Protein AF-A0A6L7PWK5-F1 (afdb_monomer)

Nearest PDB structures (foldseek):
  2b5a-assembly1_A  TM=7.876E-01  e=2.511E-02  [Bacillus] caldolyticus
  6rmq-assembly1_A-2  TM=4.738E-01  e=1.981E-03  Deinococcus deserti
  3trb-assembly1_A  TM=6.612E-01  e=2.014E-01  Coxiella burnetii
  2eby-assembly1_B  TM=6.235E-01  e=3.522E-01  Escherichia coli
  5d50-assembly1_C  TM=4.146E-01  e=1.133E+00  Salmonella phage SPC32H

Sequence (144 aa):
MDEYDDNRELEGRRKETEGSEDIGTLLKRLRGRVSLREVTRRTGVSSSYLSQIERGVSRPGAIVVRKLAELYHVDSLELLKRAGHGPQPDPYSNEAMDVERAYRFVLADPAFRVGTRPDGPLTVNAKRFIVEMYEKFTGKRLLQ

Mean predicted aligned error: 10.87 Å

Foldseek 3Di:
DDPDDPPVVVVVVVVVPPDPDQLLCVLCVLCPPPQLVNLCVQQVDDSVVNVCSNVVNDQDDLSSLQSSCVVSVHDSQVSCVSSVNHDAPDCPDPQLVLLVVLLVVLVPDPPNDDDDDDPDDDTSVRSNVSSVVVCVVVVDDSDD

pLDDT: mean 83.87, std 17.38, range [36.78, 98.5]

Radius of gyration: 20.34 Å; Cα contacts (8 Å, |Δi|>4): 112; chains: 1; bounding box: 39×58×48 Å

Solvent-accessible surface area (backbone atoms only — not comparable to full-atom values): 8808 Å² total; per-residue (Å²): 136,81,92,78,83,89,66,69,74,66,59,64,68,55,65,82,71,68,65,85,69,52,52,17,54,48,50,48,59,65,47,57,87,60,47,55,66,56,54,16,74,77,61,74,50,53,45,68,59,51,53,31,22,42,68,64,75,39,85,64,53,69,69,58,43,43,47,49,17,63,75,61,74,47,65,42,67,62,52,26,36,66,57,70,64,42,90,72,75,60,73,82,36,69,69,37,47,48,35,51,54,36,32,53,54,52,71,68,36,89,85,56,77,80,69,88,75,70,91,70,87,79,51,65,69,59,37,37,52,53,38,55,51,48,23,70,76,68,74,53,83,71,81,131

Structure (mmCIF, N/CA/C/O backbone):
data_AF-A0A6L7PWK5-F1
#
_entry.id   AF-A0A6L7PWK5-F1
#
loop_
_atom_site.group_PDB
_atom_site.id
_atom_site.type_symbol
_atom_site.label_atom_id
_atom_site.label_alt_id
_atom_site.label_comp_id
_atom_site.label_asym_id
_atom_site.label_entity_id
_atom_site.label_seq_id
_atom_site.pdbx_PDB_ins_code
_atom_site.Cartn_x
_atom_site.Cartn_y
_atom_site.Cartn_z
_atom_site.occupancy
_atom_site.B_iso_or_equiv
_atom_site.auth_seq_id
_atom_site.auth_comp_id
_atom_site.auth_asym_id
_atom_site.auth_atom_id
_atom_site.pdbx_PDB_model_num
ATOM 1 N N . MET A 1 1 ? 23.675 45.243 -9.257 1.00 43.78 1 MET A N 1
ATOM 2 C CA . MET A 1 1 ? 24.329 44.035 -9.808 1.00 43.78 1 MET A CA 1
ATOM 3 C C . MET A 1 1 ? 23.887 42.962 -8.853 1.00 43.78 1 MET A C 1
ATOM 5 O O . MET A 1 1 ? 24.482 42.813 -7.796 1.00 43.78 1 MET A O 1
ATOM 9 N N . ASP A 1 2 ? 22.705 42.425 -9.133 1.00 44.56 2 ASP A N 1
ATOM 10 C CA . ASP A 1 2 ? 21.855 41.828 -8.110 1.00 44.56 2 ASP A CA 1
ATOM 11 C C . ASP A 1 2 ? 21.983 40.314 -8.224 1.00 44.56 2 ASP A C 1
ATOM 13 O O . ASP A 1 2 ? 21.375 39.680 -9.082 1.00 44.56 2 ASP A O 1
ATOM 17 N N . GLU A 1 3 ? 22.846 39.756 -7.379 1.00 50.56 3 GLU A N 1
ATOM 18 C CA . GLU A 1 3 ? 22.903 38.329 -7.081 1.00 50.56 3 GLU A CA 1
ATOM 19 C C . GLU A 1 3 ? 21.707 37.957 -6.205 1.00 50.56 3 GLU A C 1
ATOM 21 O O . GLU A 1 3 ? 21.821 37.917 -4.985 1.00 50.56 3 GLU A O 1
ATOM 26 N N . TYR A 1 4 ? 20.552 37.687 -6.802 1.00 50.38 4 TYR A N 1
ATOM 27 C CA . TYR A 1 4 ? 19.501 36.933 -6.127 1.00 50.38 4 TYR A CA 1
ATOM 28 C C . TYR A 1 4 ? 18.749 36.076 -7.143 1.00 50.38 4 TYR A C 1
ATOM 30 O O . TYR A 1 4 ? 18.417 36.539 -8.229 1.00 50.38 4 TYR A O 1
ATOM 38 N N . ASP A 1 5 ? 18.427 34.858 -6.703 1.00 53.78 5 ASP A N 1
ATOM 39 C CA . ASP A 1 5 ? 17.391 33.962 -7.238 1.00 53.78 5 ASP A CA 1
ATOM 40 C C . ASP A 1 5 ? 17.829 32.736 -8.064 1.00 53.78 5 ASP A C 1
ATOM 42 O O . ASP A 1 5 ? 17.161 32.353 -9.015 1.00 53.78 5 ASP A O 1
ATOM 46 N N . ASP A 1 6 ? 18.887 32.038 -7.628 1.00 50.31 6 ASP A N 1
ATOM 47 C CA . ASP A 1 6 ? 19.195 30.661 -8.084 1.00 50.31 6 ASP A CA 1
ATOM 48 C C . ASP A 1 6 ? 19.012 29.601 -6.971 1.00 50.31 6 ASP A C 1
ATOM 50 O O . ASP A 1 6 ? 19.616 28.533 -6.970 1.00 50.31 6 ASP A O 1
ATOM 54 N N . ASN A 1 7 ? 18.189 29.906 -5.955 1.00 48.03 7 ASN A N 1
ATOM 55 C CA . ASN A 1 7 ? 17.898 28.984 -4.842 1.00 48.03 7 ASN A CA 1
ATOM 56 C C . ASN A 1 7 ? 16.435 28.500 -4.787 1.00 48.03 7 ASN A C 1
ATOM 58 O O . ASN A 1 7 ? 16.132 27.586 -4.021 1.00 48.03 7 ASN A O 1
ATOM 62 N N . ARG A 1 8 ? 15.517 29.040 -5.607 1.00 48.78 8 ARG A N 1
ATOM 63 C CA . ARG A 1 8 ? 14.100 28.613 -5.624 1.00 48.78 8 ARG A CA 1
ATOM 64 C C . ARG A 1 8 ? 13.841 27.299 -6.361 1.00 48.78 8 ARG A C 1
ATOM 66 O O . ARG A 1 8 ? 12.890 26.599 -6.021 1.00 48.78 8 ARG A O 1
ATOM 73 N N . GLU A 1 9 ? 14.670 26.931 -7.336 1.00 49.53 9 GLU A N 1
ATOM 74 C CA . GLU A 1 9 ? 14.452 25.708 -8.129 1.00 49.53 9 GLU A CA 1
ATOM 75 C C . GLU A 1 9 ? 14.880 24.420 -7.405 1.00 49.53 9 GLU A C 1
ATOM 77 O O . GLU A 1 9 ? 14.374 23.333 -7.696 1.00 49.53 9 GLU A O 1
ATOM 82 N N . LEU A 1 10 ? 15.754 24.526 -6.400 1.00 46.69 10 LEU A N 1
ATOM 83 C CA . LEU A 1 10 ? 16.250 23.374 -5.640 1.00 46.69 10 LEU A CA 1
ATOM 84 C C . LEU A 1 10 ? 15.311 22.947 -4.497 1.00 46.69 10 LEU A C 1
ATOM 86 O O . LEU A 1 10 ? 15.360 21.792 -4.067 1.00 46.69 10 LEU A O 1
ATOM 90 N N . GLU A 1 11 ? 14.411 23.825 -4.041 1.00 43.22 11 GLU A N 1
ATOM 91 C CA . GLU A 1 11 ? 13.413 23.486 -3.015 1.00 43.22 11 GLU A CA 1
ATOM 92 C C . GLU A 1 11 ? 12.204 22.718 -3.575 1.00 43.22 11 GLU A C 1
ATOM 94 O O . GLU A 1 11 ? 11.603 21.912 -2.861 1.00 43.22 11 GLU A O 1
ATOM 99 N N . GLY A 1 12 ? 11.880 22.891 -4.863 1.00 39.41 12 GLY A N 1
ATOM 100 C CA . GLY A 1 12 ? 10.766 22.191 -5.516 1.00 39.41 12 GLY A CA 1
ATOM 101 C C . GLY A 1 12 ? 11.004 20.685 -5.673 1.00 39.41 12 GLY A C 1
ATOM 102 O O . GLY A 1 12 ? 10.099 19.886 -5.452 1.00 39.41 12 GLY A O 1
ATOM 103 N N . ARG A 1 13 ? 12.248 20.277 -5.961 1.00 48.31 13 ARG A N 1
ATOM 104 C CA . ARG A 1 13 ? 12.614 18.863 -6.168 1.00 48.31 13 ARG A CA 1
ATOM 105 C C . ARG A 1 13 ? 12.729 18.041 -4.883 1.00 48.31 13 ARG A C 1
ATOM 107 O O . ARG A 1 13 ? 12.647 16.819 -4.947 1.00 48.31 13 ARG A O 1
ATOM 114 N N . ARG A 1 14 ? 12.916 18.673 -3.717 1.00 42.28 14 ARG A N 1
ATOM 115 C CA . ARG A 1 14 ? 13.045 17.955 -2.433 1.00 42.28 14 ARG A CA 1
ATOM 116 C C . ARG A 1 14 ? 11.705 17.486 -1.861 1.00 42.28 14 ARG A C 1
ATOM 118 O O . ARG A 1 14 ? 11.677 16.471 -1.171 1.00 42.28 14 ARG A O 1
ATOM 125 N N . LYS A 1 15 ? 10.595 18.162 -2.182 1.00 41.12 15 LYS A N 1
ATOM 126 C CA . LYS A 1 15 ? 9.277 17.848 -1.600 1.00 41.12 15 LYS A CA 1
ATOM 127 C C . LYS A 1 15 ? 8.570 16.631 -2.201 1.00 41.12 15 LYS A C 1
ATOM 129 O O . LYS A 1 15 ? 7.660 16.111 -1.570 1.00 41.12 15 LYS A O 1
ATOM 134 N N . GLU A 1 16 ? 8.980 16.139 -3.368 1.00 43.56 16 GLU A N 1
ATOM 135 C CA . GLU A 1 16 ? 8.321 14.980 -3.999 1.00 43.56 16 GLU A CA 1
ATOM 136 C C . GLU A 1 16 ? 8.860 13.628 -3.500 1.00 43.56 16 GLU A C 1
ATOM 138 O O . GLU A 1 16 ? 8.200 12.601 -3.646 1.00 43.56 16 GLU A O 1
ATOM 143 N N . THR A 1 17 ? 10.029 13.618 -2.847 1.00 42.34 17 THR A N 1
ATOM 144 C CA . THR A 1 17 ? 10.666 12.405 -2.299 1.00 42.34 17 THR A CA 1
ATOM 145 C C . THR A 1 17 ? 10.610 12.298 -0.772 1.00 42.34 17 THR A C 1
ATOM 147 O O . THR A 1 17 ? 11.035 11.284 -0.214 1.00 42.34 17 THR A O 1
ATOM 150 N N . GLU A 1 18 ? 10.069 13.301 -0.073 1.00 36.78 18 GLU A N 1
ATOM 151 C CA . GLU A 1 18 ? 9.845 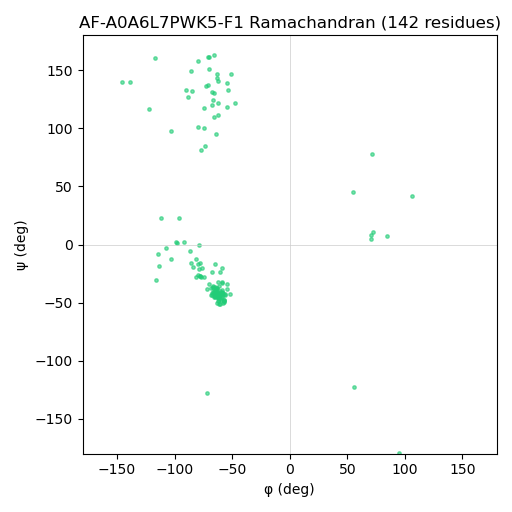13.254 1.377 1.00 36.78 18 GLU A CA 1
ATOM 152 C C . GLU A 1 18 ? 8.605 12.408 1.714 1.00 36.78 18 GLU A C 1
ATOM 154 O O . GLU A 1 18 ? 7.508 12.895 1.958 1.00 36.78 18 GLU A O 1
ATOM 159 N N . GLY A 1 19 ? 8.821 11.091 1.734 1.00 43.78 19 GLY A N 1
ATOM 160 C CA . GLY A 1 19 ? 8.083 10.153 2.577 1.00 43.78 19 GLY A CA 1
ATOM 161 C C . GLY A 1 19 ? 6.630 9.890 2.190 1.00 43.78 19 GLY A C 1
ATOM 162 O O . GLY A 1 19 ? 5.713 10.292 2.905 1.00 43.78 19 GLY A O 1
ATOM 163 N N . SER A 1 20 ? 6.396 9.061 1.165 1.00 58.47 20 SER A N 1
ATOM 164 C CA . SER A 1 20 ? 5.167 8.263 1.173 1.00 58.47 20 SER A CA 1
ATOM 165 C C . SER A 1 20 ? 5.254 7.306 2.369 1.00 58.47 20 SER A C 1
ATOM 167 O O . SER A 1 20 ? 5.913 6.268 2.289 1.00 58.47 20 SER A O 1
ATOM 169 N N . GLU A 1 21 ? 4.675 7.693 3.507 1.00 75.69 21 GLU A N 1
ATOM 170 C CA . GLU A 1 21 ? 4.552 6.832 4.687 1.00 75.69 21 GLU A CA 1
ATOM 171 C C . GLU A 1 21 ? 4.025 5.460 4.236 1.00 75.69 21 GLU A C 1
ATOM 173 O O . GLU A 1 21 ? 2.965 5.380 3.607 1.00 75.69 21 GLU A O 1
ATOM 178 N N . ASP A 1 22 ? 4.781 4.389 4.514 1.00 88.69 22 ASP A N 1
ATOM 179 C CA . ASP A 1 22 ? 4.335 3.029 4.211 1.00 88.69 22 ASP A CA 1
ATOM 180 C C . ASP A 1 22 ? 2.961 2.791 4.850 1.00 88.69 22 ASP A C 1
ATOM 182 O O . ASP A 1 22 ? 2.713 3.195 5.992 1.00 88.69 22 ASP A O 1
ATOM 186 N N . ILE A 1 23 ? 2.067 2.115 4.124 1.00 93.00 23 ILE A N 1
ATOM 187 C CA . ILE A 1 23 ? 0.686 1.892 4.564 1.00 93.00 23 ILE A CA 1
ATOM 188 C C . ILE A 1 23 ? 0.621 1.238 5.951 1.00 93.00 23 ILE A C 1
ATOM 190 O O . ILE A 1 23 ? -0.265 1.568 6.736 1.00 93.00 23 ILE A O 1
ATOM 194 N N . GLY A 1 24 ? 1.570 0.361 6.292 1.00 95.19 24 GLY A N 1
ATOM 195 C CA . GLY A 1 24 ? 1.661 -0.250 7.614 1.00 95.19 24 GLY A CA 1
ATOM 196 C C . GLY A 1 24 ? 1.955 0.768 8.714 1.00 95.19 24 GLY A C 1
ATOM 197 O O . GLY A 1 24 ? 1.289 0.770 9.752 1.00 95.19 24 GLY A O 1
ATOM 198 N N . THR A 1 25 ? 2.896 1.680 8.466 1.00 96.31 25 THR A N 1
ATOM 199 C CA . THR A 1 25 ? 3.254 2.759 9.403 1.00 96.31 25 THR A CA 1
ATOM 200 C C . THR A 1 25 ? 2.088 3.730 9.593 1.00 96.31 25 THR A C 1
ATOM 202 O O . THR A 1 25 ? 1.722 4.034 10.732 1.00 96.31 25 THR A O 1
ATOM 205 N N . LEU A 1 26 ? 1.424 4.110 8.496 1.00 96.44 26 LEU A N 1
ATOM 206 C CA . LEU A 1 26 ? 0.216 4.935 8.517 1.00 96.44 26 LEU A CA 1
ATOM 207 C C . LEU A 1 26 ? -0.899 4.278 9.341 1.00 96.44 26 LEU A C 1
ATOM 209 O O . LEU A 1 26 ? -1.467 4.908 10.232 1.00 96.44 26 LEU A O 1
ATOM 213 N N . LEU A 1 27 ? -1.202 3.002 9.088 1.00 97.19 27 LEU A N 1
ATOM 214 C CA . LEU A 1 27 ? -2.249 2.275 9.814 1.00 97.19 27 LEU A CA 1
ATOM 215 C C . LEU A 1 27 ? -1.931 2.147 11.307 1.00 97.19 27 LEU A C 1
ATOM 217 O O . LEU A 1 27 ? -2.827 2.313 12.135 1.00 97.19 27 LEU A O 1
ATOM 221 N N . LYS A 1 28 ? -0.661 1.928 11.663 1.00 97.50 28 LYS A N 1
ATOM 222 C CA . LYS A 1 28 ? -0.208 1.909 13.059 1.00 97.50 28 LYS A CA 1
ATOM 223 C C . LYS A 1 28 ? -0.406 3.266 13.736 1.00 97.50 28 LYS A C 1
ATOM 225 O O . LYS A 1 28 ? -0.847 3.319 14.886 1.00 97.50 28 LYS A O 1
ATOM 230 N N . ARG A 1 29 ? -0.109 4.360 13.030 1.00 97.50 29 ARG A N 1
ATOM 231 C CA . ARG A 1 29 ? -0.320 5.729 13.515 1.00 97.50 29 ARG A CA 1
ATOM 232 C C . ARG A 1 29 ? -1.807 6.043 13.698 1.00 97.50 29 ARG A C 1
ATOM 234 O O . ARG A 1 29 ? -2.173 6.559 14.750 1.00 97.50 29 ARG A O 1
ATOM 241 N N . LEU A 1 30 ? -2.654 5.674 12.733 1.00 97.44 30 LEU A N 1
ATOM 242 C CA . LEU A 1 30 ? -4.114 5.842 12.802 1.00 97.44 30 LEU A CA 1
ATOM 243 C C . LEU A 1 30 ? -4.747 5.018 13.931 1.00 97.44 30 LEU A C 1
ATOM 245 O O . LEU A 1 30 ? -5.641 5.503 14.620 1.00 97.44 30 LEU A O 1
ATOM 249 N N . ARG A 1 31 ? -4.248 3.800 14.176 1.00 97.62 31 ARG A N 1
ATOM 250 C CA . ARG A 1 31 ? -4.672 2.983 15.320 1.00 97.62 31 ARG A CA 1
ATOM 251 C C . ARG A 1 31 ? -4.372 3.670 16.656 1.00 97.62 31 ARG A C 1
ATOM 253 O O . ARG A 1 31 ? -5.125 3.518 17.622 1.00 97.62 31 ARG A O 1
ATOM 260 N N . GLY A 1 32 ? -3.256 4.395 16.735 1.00 97.06 32 GLY A N 1
ATOM 261 C CA . GLY A 1 32 ? -2.820 5.090 17.940 1.00 97.06 32 GLY A CA 1
ATOM 262 C C . GLY A 1 32 ? -2.707 4.140 19.138 1.00 97.06 32 GLY A C 1
ATOM 263 O O . GLY A 1 32 ? -1.983 3.142 19.106 1.00 97.06 32 GLY A O 1
ATOM 264 N N . ARG A 1 33 ? -3.442 4.445 20.214 1.00 96.69 33 ARG A N 1
ATOM 265 C CA . ARG A 1 33 ? -3.453 3.649 21.457 1.00 96.69 33 ARG A CA 1
ATOM 266 C C . ARG A 1 33 ? -4.451 2.486 21.449 1.00 96.69 33 ARG A C 1
ATOM 268 O O . ARG A 1 33 ? -4.453 1.696 22.390 1.00 96.69 33 ARG A O 1
ATOM 275 N N . VAL A 1 34 ? -5.289 2.355 20.418 1.00 97.62 34 VAL A N 1
ATOM 276 C CA . VAL A 1 34 ? -6.259 1.256 20.321 1.00 97.62 34 VAL A CA 1
ATOM 277 C C . VAL A 1 34 ? -5.504 -0.066 20.174 1.00 97.62 34 VAL A C 1
ATOM 279 O O . VAL A 1 34 ? -4.595 -0.186 19.355 1.00 97.62 34 VAL A O 1
ATOM 282 N N . SER A 1 35 ? -5.843 -1.077 20.972 1.00 98.12 35 SER A N 1
ATOM 283 C CA . SER A 1 35 ? -5.169 -2.378 20.880 1.00 98.12 35 SER A CA 1
ATOM 284 C C . SER A 1 35 ? -5.544 -3.114 19.587 1.00 98.12 35 SER A C 1
ATOM 286 O O . SER A 1 35 ? -6.658 -2.975 19.084 1.00 98.12 35 SER A O 1
ATOM 288 N N . LEU A 1 36 ? -4.654 -3.965 19.063 1.00 98.31 36 LEU A N 1
ATOM 289 C CA . LEU A 1 36 ? -4.966 -4.790 17.883 1.00 98.31 36 LEU A CA 1
ATOM 290 C C . LEU A 1 36 ? -6.176 -5.710 18.114 1.00 98.31 36 LEU A C 1
ATOM 292 O O . LEU A 1 36 ? -6.950 -5.953 17.189 1.00 98.31 36 LEU A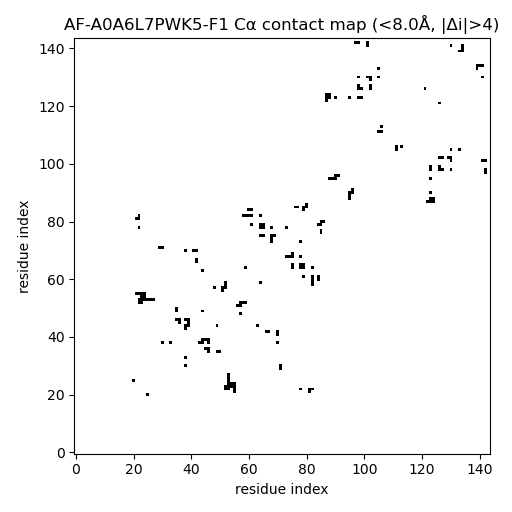 O 1
ATOM 296 N N . ARG A 1 37 ? -6.375 -6.178 19.355 1.00 98.12 37 ARG A N 1
ATOM 297 C CA . ARG A 1 37 ? -7.548 -6.973 19.752 1.00 98.12 37 ARG A CA 1
ATOM 298 C C . ARG A 1 37 ? -8.840 -6.168 19.636 1.00 98.12 37 ARG A C 1
ATOM 300 O O . ARG A 1 37 ? -9.842 -6.691 19.163 1.00 98.12 37 ARG A O 1
ATOM 307 N N . GLU A 1 38 ? -8.802 -4.892 20.007 1.00 98.31 38 GLU A N 1
ATOM 308 C CA . GLU A 1 38 ? -9.952 -4.000 19.867 1.00 98.31 38 GLU A CA 1
ATOM 309 C C . GLU A 1 38 ? -10.280 -3.719 18.396 1.00 98.31 38 GLU A C 1
ATOM 311 O O . GLU A 1 38 ? -11.434 -3.825 17.985 1.00 98.31 38 GLU A O 1
ATOM 316 N N . VAL A 1 39 ? -9.260 -3.459 17.570 1.00 98.38 39 VAL A N 1
ATOM 317 C CA . VAL A 1 39 ? -9.433 -3.335 16.112 1.00 98.38 39 VAL A CA 1
ATOM 318 C C . VAL A 1 39 ? -10.029 -4.618 15.527 1.00 98.38 39 VAL A C 1
ATOM 320 O O . VAL A 1 39 ? -10.945 -4.559 14.706 1.00 98.38 39 VAL A O 1
ATOM 323 N N . THR A 1 40 ? -9.567 -5.781 15.994 1.00 98.50 40 THR A N 1
ATOM 324 C CA . THR A 1 40 ? -10.105 -7.090 15.592 1.00 98.50 40 THR A CA 1
ATOM 325 C C . THR A 1 40 ? -11.585 -7.204 15.927 1.00 98.50 40 THR A C 1
ATOM 327 O O . THR A 1 40 ? -12.376 -7.562 15.059 1.00 98.50 40 THR A O 1
ATOM 330 N N . ARG A 1 41 ? -11.981 -6.842 17.153 1.00 98.25 41 ARG A N 1
ATOM 331 C CA . ARG A 1 41 ? -13.379 -6.877 17.597 1.00 98.25 41 ARG A CA 1
ATOM 332 C C . ARG A 1 41 ? -14.286 -5.998 16.732 1.00 98.25 41 ARG A C 1
ATOM 334 O O . ARG A 1 41 ? -15.397 -6.407 16.423 1.00 98.25 41 ARG A O 1
ATOM 341 N N . ARG A 1 42 ? -13.813 -4.816 16.322 1.00 98.06 42 ARG A N 1
ATOM 342 C CA . ARG A 1 42 ? -14.604 -3.852 15.535 1.00 98.06 42 ARG A CA 1
ATOM 343 C C . ARG A 1 42 ? -14.657 -4.166 14.036 1.00 98.06 42 ARG A C 1
ATOM 345 O O . ARG A 1 42 ? -15.622 -3.798 13.383 1.00 98.06 42 ARG A O 1
ATOM 352 N N . THR A 1 43 ? -13.640 -4.829 13.481 1.00 97.81 43 THR A N 1
ATOM 353 C CA . THR A 1 43 ? -13.507 -5.027 12.017 1.00 97.81 43 THR A CA 1
ATOM 354 C C . THR A 1 43 ? -13.636 -6.484 11.566 1.00 97.81 43 THR A C 1
ATOM 356 O O . THR A 1 43 ? -13.837 -6.763 10.377 1.00 97.81 43 THR A O 1
ATOM 359 N N . GLY A 1 44 ? -13.479 -7.434 12.489 1.00 97.75 44 GLY A N 1
ATOM 360 C CA . GLY A 1 44 ? -13.345 -8.861 12.197 1.00 97.75 44 GLY A CA 1
ATOM 361 C C . GLY A 1 44 ? -12.010 -9.247 11.543 1.00 97.75 44 GLY A C 1
ATOM 362 O O . GLY A 1 44 ? -11.865 -10.379 11.094 1.00 97.75 44 GLY A O 1
ATOM 363 N N . VAL A 1 45 ? -11.037 -8.334 11.449 1.00 97.69 45 VAL A N 1
ATOM 364 C CA . VAL A 1 45 ? -9.702 -8.615 10.893 1.00 97.69 45 VAL A CA 1
ATOM 365 C C . VAL A 1 45 ? -8.790 -9.112 12.010 1.00 97.69 45 VAL A C 1
ATOM 367 O O . VAL A 1 45 ? -8.675 -8.453 13.036 1.00 97.69 45 VAL A O 1
ATOM 370 N N . SER A 1 46 ? -8.139 -10.265 11.843 1.00 98.25 46 SER A N 1
ATOM 371 C CA . SER A 1 46 ? -7.378 -10.891 12.932 1.00 98.25 46 SER A CA 1
ATOM 372 C C . SER A 1 46 ? -6.201 -10.029 13.416 1.00 98.25 46 SER A C 1
ATOM 374 O O . SER A 1 46 ? -5.496 -9.403 12.623 1.00 98.25 46 SER A O 1
ATOM 376 N N . SER A 1 47 ? -5.926 -10.045 14.728 1.00 97.81 47 SER A N 1
ATOM 377 C CA . SER A 1 47 ? -4.805 -9.291 15.320 1.00 97.81 47 SER A CA 1
ATOM 378 C C . SER A 1 47 ? -3.445 -9.684 14.730 1.00 97.81 47 SER A C 1
ATOM 380 O O . SER A 1 47 ? -2.568 -8.832 14.609 1.00 97.81 47 SER A O 1
ATOM 382 N N . SER A 1 48 ? -3.273 -10.956 14.345 1.00 97.94 48 SER A N 1
ATOM 383 C CA . SER A 1 48 ? -2.055 -11.438 13.679 1.00 97.94 48 SER A CA 1
ATOM 384 C C . SER A 1 48 ? -1.866 -10.755 12.323 1.00 97.94 48 SER A C 1
ATOM 386 O O . SER A 1 48 ? -0.818 -10.159 12.074 1.00 97.94 48 SER A O 1
ATOM 388 N N . TYR A 1 49 ? -2.912 -10.741 11.491 1.00 97.88 49 TYR A N 1
ATOM 389 C CA . TYR A 1 49 ? -2.847 -10.121 10.171 1.00 97.88 49 TYR A CA 1
ATOM 390 C C . TYR A 1 49 ? -2.671 -8.600 10.258 1.00 97.88 49 TYR A C 1
ATOM 392 O O . TYR A 1 49 ? -1.829 -8.040 9.561 1.00 97.88 49 TYR A O 1
ATOM 400 N N . LEU A 1 50 ? -3.366 -7.933 11.187 1.00 98.00 50 LEU A N 1
ATOM 401 C CA . LEU A 1 50 ? -3.154 -6.507 11.465 1.00 98.00 50 LEU A CA 1
ATOM 402 C C . LEU A 1 50 ? -1.706 -6.216 11.894 1.00 98.00 50 LEU A C 1
ATOM 404 O O . LEU A 1 50 ? -1.107 -5.258 11.416 1.00 98.00 50 LEU A O 1
ATOM 408 N N . SER A 1 51 ? -1.108 -7.066 12.737 1.00 97.75 51 SER A N 1
ATOM 409 C CA . SER A 1 51 ? 0.303 -6.937 13.125 1.00 97.75 51 SER A CA 1
ATOM 410 C C . SER A 1 51 ? 1.262 -7.144 11.949 1.00 97.75 51 SER A C 1
ATOM 412 O O . SER A 1 51 ? 2.305 -6.493 11.892 1.00 97.75 51 SER A O 1
ATOM 414 N N . GLN A 1 52 ? 0.954 -8.056 11.024 1.00 97.94 52 GLN A N 1
ATOM 415 C CA . GLN A 1 52 ? 1.744 -8.237 9.804 1.00 97.94 52 GLN A CA 1
ATOM 416 C C . GLN A 1 52 ? 1.656 -7.002 8.904 1.00 97.94 52 GLN A C 1
ATOM 418 O O . GLN A 1 52 ? 2.686 -6.548 8.411 1.00 97.94 52 GLN A O 1
ATOM 423 N N . ILE A 1 53 ? 0.460 -6.427 8.748 1.00 97.06 53 ILE A N 1
ATOM 424 C CA . ILE A 1 53 ? 0.247 -5.199 7.975 1.00 97.06 53 ILE A CA 1
ATOM 425 C C . ILE A 1 53 ? 1.025 -4.028 8.579 1.00 97.06 53 ILE A C 1
ATOM 427 O O . ILE A 1 53 ? 1.800 -3.390 7.878 1.00 97.06 53 ILE A O 1
ATOM 431 N N . GLU A 1 54 ? 0.894 -3.775 9.884 1.00 97.31 54 GLU A N 1
ATOM 432 C CA . GLU A 1 54 ? 1.561 -2.642 10.551 1.00 97.31 54 GLU A CA 1
ATOM 433 C C . GLU A 1 54 ? 3.092 -2.725 10.567 1.00 97.31 54 GLU A C 1
ATOM 435 O O . GLU A 1 54 ? 3.765 -1.728 10.821 1.00 97.31 54 GLU A O 1
ATOM 440 N N . ARG A 1 55 ? 3.652 -3.913 10.319 1.00 96.00 55 ARG A N 1
ATOM 441 C CA . ARG A 1 55 ? 5.097 -4.140 10.177 1.00 96.00 55 ARG A CA 1
ATOM 442 C C . ARG A 1 55 ? 5.553 -4.195 8.717 1.00 96.00 55 ARG A C 1
ATOM 444 O O . ARG A 1 55 ? 6.717 -4.492 8.477 1.00 96.00 55 ARG A O 1
ATOM 451 N N . GLY A 1 56 ? 4.649 -3.987 7.758 1.00 93.38 56 GLY A N 1
ATOM 452 C CA . GLY A 1 56 ? 4.947 -4.063 6.325 1.00 93.38 56 GLY A CA 1
ATOM 453 C C . GLY A 1 56 ? 5.180 -5.485 5.797 1.00 93.38 56 GLY A C 1
ATOM 454 O O . GLY A 1 56 ? 5.611 -5.656 4.663 1.00 93.38 56 GLY A O 1
ATOM 455 N N . VAL A 1 57 ? 4.888 -6.525 6.588 1.00 95.44 57 VAL A N 1
ATOM 456 C CA . VAL A 1 57 ? 5.065 -7.937 6.190 1.00 95.44 57 VAL A CA 1
ATOM 457 C C . VAL A 1 57 ? 3.981 -8.379 5.208 1.00 95.44 57 VAL A C 1
ATOM 459 O O . VAL A 1 57 ? 4.181 -9.292 4.411 1.00 95.44 57 VAL A O 1
ATOM 462 N N . SER A 1 58 ? 2.802 -7.766 5.269 1.00 92.81 58 SER A N 1
ATOM 463 C CA . SER A 1 58 ? 1.682 -8.120 4.401 1.00 92.81 58 SER A CA 1
ATOM 464 C C . SER A 1 58 ? 0.960 -6.880 3.911 1.00 92.81 58 SER A C 1
ATOM 466 O O . SER A 1 58 ? 0.723 -5.947 4.673 1.00 92.81 58 SER A O 1
ATOM 468 N N . ARG A 1 59 ? 0.552 -6.892 2.640 1.00 91.38 59 ARG A N 1
ATOM 469 C CA . ARG A 1 59 ? -0.302 -5.838 2.089 1.00 91.38 59 ARG A CA 1
ATOM 470 C C . ARG A 1 59 ? -1.775 -6.136 2.391 1.00 91.38 59 ARG A C 1
ATOM 472 O O . ARG A 1 59 ? -2.216 -7.269 2.175 1.00 91.38 59 ARG A O 1
ATOM 479 N N . PRO A 1 60 ? -2.548 -5.156 2.887 1.00 94.81 60 PRO A N 1
ATOM 480 C CA . PRO A 1 60 ? -3.974 -5.333 3.114 1.00 94.81 60 PRO A CA 1
ATOM 481 C C . PRO A 1 60 ? -4.731 -5.364 1.781 1.00 94.81 60 PRO A C 1
ATOM 483 O O . PRO A 1 60 ? -4.486 -4.539 0.904 1.00 94.81 60 PRO A O 1
ATOM 486 N N . GLY A 1 61 ? -5.680 -6.288 1.628 1.00 94.62 61 GLY A N 1
ATOM 487 C CA . GLY A 1 61 ? -6.623 -6.272 0.503 1.00 94.62 61 GLY A CA 1
ATOM 488 C C . GLY A 1 61 ? -7.650 -5.138 0.619 1.00 94.62 61 GLY A C 1
ATOM 489 O O . GLY A 1 61 ? -7.905 -4.632 1.713 1.00 94.62 61 GLY A O 1
ATOM 490 N N . ALA A 1 62 ? -8.301 -4.775 -0.490 1.00 94.81 62 ALA A N 1
ATOM 491 C CA . ALA A 1 62 ? -9.218 -3.631 -0.552 1.00 94.81 62 ALA A CA 1
ATOM 492 C C . ALA A 1 62 ? -10.349 -3.664 0.498 1.00 94.81 62 ALA A C 1
ATOM 494 O O . ALA A 1 62 ? -10.682 -2.636 1.083 1.00 94.81 62 ALA A O 1
ATOM 495 N N . ILE A 1 63 ? -10.915 -4.842 0.789 1.00 96.75 63 ILE A N 1
ATOM 496 C CA . ILE A 1 63 ? -11.970 -4.998 1.809 1.00 96.75 63 ILE A CA 1
ATOM 497 C C . ILE A 1 63 ? -11.446 -4.625 3.202 1.00 96.75 63 ILE A C 1
ATOM 499 O O . ILE A 1 63 ? -12.113 -3.916 3.952 1.00 96.75 63 ILE A O 1
ATOM 503 N N . VAL A 1 64 ? -10.241 -5.083 3.545 1.00 97.75 64 VAL A N 1
ATOM 504 C CA . VAL A 1 64 ? -9.609 -4.797 4.840 1.00 97.75 64 VAL A CA 1
ATOM 505 C C . VAL A 1 64 ? -9.263 -3.319 4.946 1.00 97.75 64 VAL A C 1
ATOM 507 O O . VAL A 1 64 ? -9.542 -2.708 5.972 1.00 97.75 64 VAL A O 1
ATOM 510 N N . VAL A 1 65 ? -8.748 -2.725 3.867 1.00 97.19 65 VAL A N 1
ATOM 511 C CA . VAL A 1 65 ? -8.490 -1.283 3.804 1.00 97.19 65 VAL A CA 1
ATOM 512 C C . VAL A 1 65 ? -9.763 -0.479 4.068 1.00 97.19 65 VAL A C 1
ATOM 514 O O . VAL A 1 65 ? -9.740 0.416 4.904 1.00 97.19 65 VAL A O 1
ATOM 517 N N . ARG A 1 66 ? -10.886 -0.820 3.424 1.00 97.50 66 ARG A N 1
ATOM 518 C CA . ARG A 1 66 ? -12.167 -0.119 3.628 1.00 97.50 66 ARG A CA 1
ATOM 519 C C . ARG A 1 66 ? -12.659 -0.213 5.073 1.00 97.50 66 ARG A C 1
ATOM 521 O O . ARG A 1 66 ? -13.014 0.807 5.649 1.00 97.50 66 ARG A O 1
ATOM 528 N N . LYS A 1 67 ? -12.601 -1.405 5.678 1.00 98.19 67 LYS A N 1
ATOM 529 C CA . LYS A 1 67 ? -12.958 -1.610 7.095 1.00 98.19 67 LYS A CA 1
ATOM 530 C C . LYS A 1 67 ? -12.105 -0.762 8.041 1.00 98.19 67 LYS A C 1
AT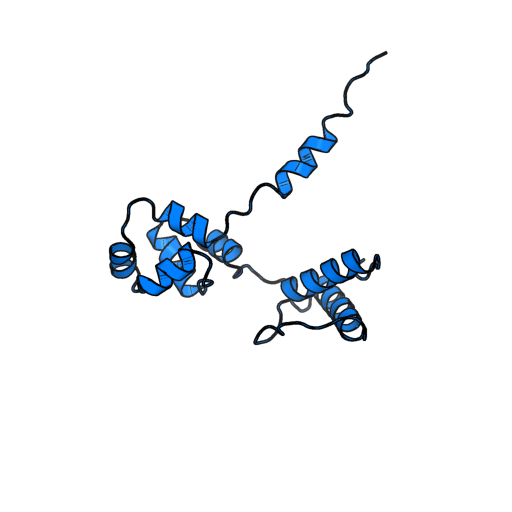OM 532 O O . LYS A 1 67 ? -12.611 -0.224 9.020 1.00 98.19 67 LYS A O 1
ATOM 537 N N . LEU A 1 68 ? -10.805 -0.660 7.766 1.00 98.06 68 LEU A N 1
ATOM 538 C CA . LEU A 1 68 ? -9.887 0.150 8.569 1.00 98.06 68 LEU A CA 1
ATOM 539 C C . LEU A 1 68 ? -10.110 1.649 8.347 1.00 98.06 68 LEU A C 1
ATOM 541 O O . LEU A 1 68 ? -10.062 2.407 9.310 1.00 98.06 68 LEU A O 1
ATOM 545 N N . ALA A 1 69 ? -10.399 2.072 7.115 1.00 97.81 69 ALA A N 1
ATOM 546 C CA . ALA A 1 69 ? -10.733 3.459 6.808 1.00 97.81 69 ALA A CA 1
ATOM 547 C C . ALA A 1 69 ? -11.981 3.920 7.572 1.00 97.81 69 ALA A C 1
ATOM 549 O O . ALA A 1 69 ? -11.964 4.975 8.199 1.00 97.81 69 ALA A O 1
ATOM 550 N N . GLU A 1 70 ? -13.025 3.088 7.579 1.00 97.81 70 GLU A N 1
ATOM 551 C CA . GLU A 1 70 ? -14.254 3.332 8.335 1.00 97.81 70 GLU A CA 1
ATOM 552 C C . GLU A 1 70 ? -13.982 3.409 9.842 1.00 97.81 70 GLU A C 1
ATOM 554 O O . GLU A 1 70 ? -14.393 4.365 10.498 1.00 97.81 70 GLU A O 1
ATOM 559 N N . LEU A 1 71 ? -13.228 2.446 10.385 1.00 98.00 71 LEU A N 1
ATOM 560 C CA . LEU A 1 71 ? -12.859 2.414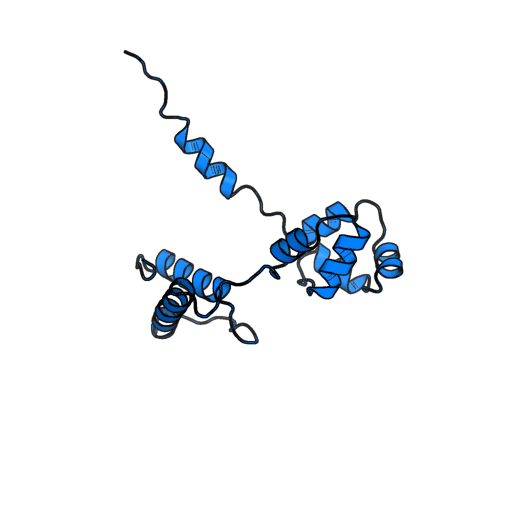 11.800 1.00 98.00 71 LEU A CA 1
ATOM 561 C C . LEU A 1 71 ? -12.086 3.665 12.246 1.00 98.00 71 LEU A C 1
ATOM 563 O O . LEU A 1 71 ? -12.294 4.153 13.357 1.00 98.00 71 LEU A O 1
ATOM 567 N N . TYR A 1 72 ? -11.149 4.124 11.417 1.00 97.88 72 TYR A N 1
ATOM 568 C CA . TYR A 1 72 ? -10.263 5.247 11.724 1.00 97.88 72 TYR A CA 1
ATOM 569 C C . TYR A 1 72 ? -10.804 6.594 11.240 1.00 97.88 72 TYR A C 1
ATOM 571 O O . TYR A 1 72 ? -10.138 7.606 11.436 1.00 97.88 72 TYR A O 1
ATOM 579 N N . HIS A 1 73 ? -12.000 6.615 10.645 1.00 97.19 73 HIS A N 1
ATOM 580 C CA . HIS A 1 73 ? -12.658 7.817 10.133 1.00 97.19 73 HIS A CA 1
ATOM 581 C C . HIS A 1 73 ? -11.786 8.604 9.140 1.00 97.19 73 HIS A C 1
ATOM 583 O O . HIS A 1 73 ? -11.677 9.827 9.215 1.00 97.19 73 HIS A O 1
ATOM 589 N N . VAL A 1 74 ? -11.157 7.889 8.205 1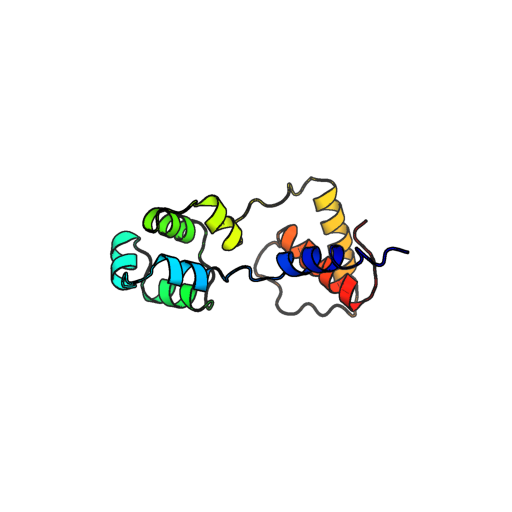.00 97.06 74 VAL A N 1
ATOM 590 C CA . VAL A 1 74 ? -10.344 8.472 7.127 1.00 97.06 74 VAL A CA 1
ATOM 591 C C . VAL A 1 74 ? -10.935 8.156 5.760 1.00 97.06 74 VAL A C 1
ATOM 593 O O . VAL A 1 74 ? -11.710 7.212 5.602 1.00 97.06 74 VAL A O 1
ATOM 596 N N . ASP A 1 75 ? -10.543 8.934 4.752 1.00 96.50 75 ASP A N 1
ATOM 597 C CA . ASP A 1 75 ? -10.999 8.712 3.386 1.00 96.50 75 ASP A CA 1
ATOM 598 C C . ASP A 1 75 ? -10.544 7.341 2.854 1.00 96.50 75 ASP A C 1
ATOM 600 O O . ASP A 1 75 ? -9.354 7.010 2.804 1.00 96.50 75 ASP A O 1
ATOM 604 N N . SER A 1 76 ? -11.523 6.525 2.463 1.00 94.56 76 SER A N 1
ATOM 605 C CA . SER A 1 76 ? -11.270 5.153 2.023 1.00 94.56 76 SER A CA 1
ATOM 606 C C . SER A 1 76 ? -10.561 5.088 0.675 1.00 94.56 76 SER A C 1
ATOM 608 O O . SER A 1 76 ? -9.749 4.187 0.466 1.00 94.56 76 SER A O 1
ATOM 610 N N . LEU A 1 77 ? -10.835 6.030 -0.232 1.00 93.06 77 LEU A N 1
ATOM 611 C CA . LEU A 1 77 ? -10.234 6.056 -1.560 1.00 93.06 77 LEU A CA 1
ATOM 612 C C . LEU A 1 77 ? -8.744 6.375 -1.457 1.00 93.06 77 LEU A C 1
ATOM 614 O O . LEU A 1 77 ? -7.918 5.720 -2.091 1.00 93.06 77 LEU A O 1
ATOM 618 N N . GLU A 1 78 ? -8.396 7.337 -0.620 1.00 92.00 78 GLU A N 1
ATOM 619 C CA . GLU A 1 78 ? -7.024 7.721 -0.354 1.00 92.00 78 GLU A CA 1
ATOM 620 C C . GLU A 1 78 ? -6.245 6.593 0.337 1.00 92.00 78 GLU A C 1
ATOM 622 O O . GLU A 1 78 ? -5.114 6.278 -0.047 1.00 92.00 78 GLU A O 1
ATOM 627 N N . LEU A 1 79 ? -6.860 5.907 1.305 1.00 93.69 79 LEU A N 1
ATOM 628 C CA . 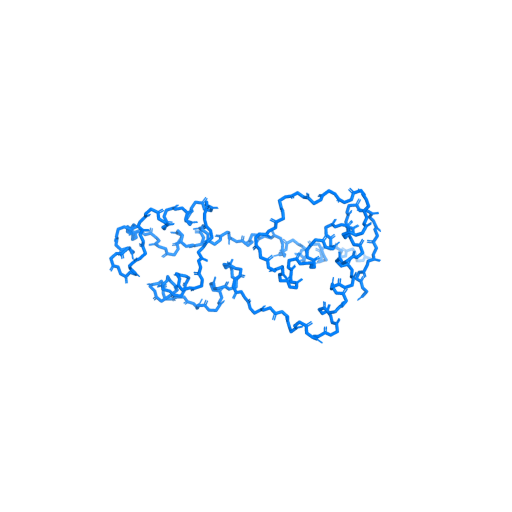LEU A 1 79 ? -6.229 4.755 1.947 1.00 93.69 79 LEU A CA 1
ATOM 629 C C . LEU A 1 79 ? -6.056 3.576 0.973 1.00 93.69 79 LEU A C 1
ATOM 631 O O . LEU A 1 79 ? -5.031 2.895 1.007 1.00 93.69 79 LEU A O 1
ATOM 635 N N . LEU A 1 80 ? -7.015 3.359 0.064 1.00 92.88 80 LEU A N 1
ATOM 636 C CA . LEU A 1 80 ? -6.917 2.366 -1.014 1.00 92.88 80 LEU A CA 1
ATOM 637 C C . LEU A 1 80 ? -5.777 2.690 -1.974 1.00 92.88 80 LEU A C 1
ATOM 639 O O . LEU A 1 80 ? -4.993 1.796 -2.285 1.00 92.88 80 LEU A O 1
ATOM 643 N N . LYS A 1 81 ? -5.638 3.951 -2.399 1.00 90.25 81 LYS A N 1
ATOM 644 C CA . LYS A 1 81 ? -4.520 4.399 -3.240 1.00 90.25 81 LYS A CA 1
ATOM 645 C C . LYS A 1 81 ? -3.178 4.110 -2.573 1.00 90.25 81 LYS A C 1
ATOM 647 O O . LYS A 1 81 ? -2.334 3.463 -3.188 1.00 90.25 81 LYS A O 1
ATOM 652 N N . ARG A 1 82 ? -3.011 4.492 -1.300 1.00 89.50 82 ARG A N 1
ATOM 653 C CA . ARG A 1 82 ? -1.786 4.205 -0.527 1.00 89.50 82 ARG A CA 1
ATOM 654 C C . ARG A 1 82 ? -1.521 2.710 -0.350 1.00 89.50 82 ARG A C 1
ATOM 656 O O . ARG A 1 82 ? -0.371 2.290 -0.328 1.00 89.50 82 ARG A O 1
ATOM 663 N N . ALA A 1 83 ? -2.570 1.897 -0.268 1.00 90.50 83 ALA A N 1
ATOM 664 C CA . ALA A 1 83 ? -2.463 0.442 -0.216 1.00 90.50 83 ALA A CA 1
ATOM 665 C C . ALA A 1 83 ? -2.211 -0.221 -1.590 1.00 90.50 83 ALA A C 1
ATOM 667 O O . ALA A 1 83 ? -2.108 -1.446 -1.659 1.00 90.50 83 ALA A O 1
ATOM 668 N N . GLY A 1 84 ? -2.114 0.556 -2.677 1.00 87.38 84 GLY A N 1
ATOM 669 C CA . GLY A 1 84 ? -1.899 0.054 -4.039 1.00 87.38 84 GLY A CA 1
ATOM 670 C C . GLY A 1 84 ? -3.172 -0.380 -4.775 1.00 87.38 84 GLY A C 1
ATOM 671 O O . GLY A 1 84 ? -3.085 -0.903 -5.881 1.00 87.38 84 GLY A O 1
ATOM 672 N N . HIS A 1 85 ? -4.352 -0.131 -4.202 1.00 87.31 85 HIS A N 1
ATOM 673 C CA . HIS A 1 85 ? -5.673 -0.416 -4.789 1.00 87.31 85 HIS A CA 1
ATOM 674 C C . HIS A 1 85 ? -6.289 0.809 -5.477 1.00 87.31 85 HIS A C 1
ATOM 676 O O . HIS A 1 85 ? -7.510 0.924 -5.585 1.00 87.31 85 HIS A O 1
ATOM 682 N N . GLY A 1 86 ? -5.455 1.765 -5.886 1.00 82.69 86 GLY A N 1
ATOM 683 C CA . GLY A 1 86 ? -5.899 2.947 -6.614 1.00 82.69 86 GLY A CA 1
ATOM 684 C C . GLY A 1 86 ? -6.456 2.607 -8.003 1.00 82.69 86 GLY A C 1
ATOM 685 O O . GLY A 1 86 ? -6.191 1.518 -8.528 1.00 82.69 86 GLY A O 1
ATOM 686 N N . PRO A 1 87 ? -7.210 3.541 -8.611 1.00 77.75 87 PRO A N 1
ATOM 687 C CA . PRO A 1 87 ? -7.668 3.394 -9.985 1.00 77.75 87 PRO A CA 1
ATOM 688 C C . PRO A 1 87 ? -6.476 3.122 -10.906 1.00 77.75 87 PRO A C 1
ATOM 690 O O . PRO A 1 87 ? -5.437 3.776 -10.810 1.00 77.75 87 PRO A O 1
ATOM 693 N N . GLN A 1 88 ? -6.627 2.118 -11.764 1.00 77.56 88 GLN A N 1
ATOM 694 C CA . GLN A 1 88 ? -5.659 1.842 -12.817 1.00 77.56 88 GLN A CA 1
ATOM 695 C C . GLN A 1 88 ? -5.995 2.705 -14.037 1.00 77.56 88 GLN A C 1
ATOM 697 O O . GLN A 1 88 ? -7.176 2.996 -14.250 1.00 77.56 88 GLN A O 1
ATOM 702 N N . PRO A 1 89 ? -4.989 3.097 -14.836 1.00 77.31 89 PRO A N 1
ATOM 703 C CA . PRO A 1 89 ? -5.232 3.683 -16.147 1.00 77.31 89 PRO A CA 1
ATOM 704 C C . PRO A 1 89 ? -6.177 2.792 -16.955 1.00 77.31 89 PRO A C 1
ATOM 706 O O . PRO A 1 89 ? -6.109 1.564 -16.834 1.00 77.31 89 PRO A O 1
ATOM 709 N N . ASP A 1 90 ? -7.022 3.400 -17.790 1.00 81.81 90 ASP A N 1
ATOM 710 C CA . ASP A 1 90 ? -7.787 2.651 -18.785 1.00 81.81 90 ASP A CA 1
ATOM 711 C C . ASP A 1 90 ? -6.805 1.817 -19.631 1.00 81.81 90 ASP A C 1
ATOM 713 O O . ASP A 1 90 ? -5.928 2.405 -20.279 1.00 81.81 90 ASP A O 1
ATOM 717 N N . PRO A 1 91 ? -6.906 0.472 -19.629 1.00 75.62 91 PRO A N 1
ATOM 718 C CA . PRO A 1 91 ? -6.005 -0.392 -20.386 1.00 75.62 91 PRO A CA 1
ATOM 719 C C . PRO A 1 91 ? -6.004 -0.115 -21.893 1.00 75.62 91 PRO A C 1
ATOM 721 O O . PRO A 1 91 ? -5.053 -0.503 -22.569 1.00 75.62 91 PRO A O 1
ATOM 724 N N . TYR A 1 92 ? -7.052 0.533 -22.408 1.00 83.06 92 TYR A N 1
ATOM 725 C CA . TYR A 1 92 ? -7.196 0.894 -23.819 1.00 83.06 92 TYR A CA 1
ATOM 726 C C . TYR A 1 92 ? -6.807 2.340 -24.128 1.00 83.06 92 TYR A C 1
ATOM 728 O O . TYR A 1 92 ? -6.884 2.763 -25.280 1.00 83.06 92 TYR A O 1
ATOM 736 N N . SER A 1 93 ? -6.365 3.104 -23.129 1.00 87.00 93 SER A N 1
ATOM 737 C CA . SER A 1 93 ? -5.776 4.415 -23.384 1.00 87.00 93 SER A CA 1
ATOM 738 C C . SER A 1 93 ? -4.496 4.274 -24.211 1.00 87.00 93 SER A C 1
ATOM 740 O O . SER A 1 93 ? -3.735 3.318 -24.039 1.00 87.00 93 SER A O 1
ATOM 742 N N . ASN A 1 94 ? -4.226 5.256 -25.076 1.00 90.06 94 ASN A N 1
ATOM 743 C CA . ASN A 1 94 ? -2.988 5.300 -25.866 1.00 90.06 94 ASN A CA 1
ATOM 744 C C . ASN A 1 94 ? -1.751 5.144 -24.966 1.00 90.06 94 ASN A C 1
ATOM 746 O O . ASN A 1 94 ? -0.871 4.337 -25.243 1.00 90.06 94 ASN A O 1
ATOM 750 N N . GLU A 1 95 ? -1.757 5.824 -23.820 1.00 87.31 95 GLU A N 1
ATOM 751 C CA . GLU A 1 95 ? -0.689 5.762 -22.825 1.00 87.31 95 GLU A CA 1
ATOM 752 C C . GLU A 1 95 ? -0.483 4.341 -22.263 1.00 87.31 95 GLU A C 1
ATOM 754 O O . GLU A 1 95 ? 0.648 3.870 -22.135 1.00 87.31 95 GLU A O 1
ATOM 759 N N . ALA A 1 96 ? -1.560 3.611 -21.949 1.00 86.94 96 ALA A N 1
ATOM 760 C CA . ALA A 1 96 ? -1.456 2.226 -21.488 1.00 86.94 96 ALA A CA 1
ATOM 761 C C . ALA A 1 96 ? -0.935 1.286 -22.586 1.00 86.94 96 ALA A C 1
ATOM 763 O O . ALA A 1 96 ? -0.161 0.368 -22.295 1.00 86.94 96 ALA A O 1
ATOM 764 N N . MET A 1 97 ? -1.316 1.527 -23.843 1.00 90.06 97 MET A N 1
ATOM 765 C CA . MET A 1 97 ? -0.810 0.779 -24.995 1.00 90.06 97 MET A CA 1
ATOM 766 C C . MET A 1 97 ? 0.681 1.045 -25.237 1.00 90.06 97 MET A C 1
ATOM 768 O O . MET A 1 97 ? 1.421 0.113 -25.559 1.00 90.06 97 MET A O 1
ATOM 772 N N . ASP A 1 98 ? 1.148 2.275 -25.034 1.00 91.56 98 ASP A N 1
ATOM 773 C CA . ASP A 1 98 ? 2.567 2.636 -25.127 1.00 91.56 98 ASP A CA 1
ATOM 774 C C . ASP A 1 98 ? 3.391 1.945 -24.043 1.00 91.56 98 ASP A C 1
ATOM 776 O O . ASP A 1 98 ? 4.405 1.308 -24.342 1.00 91.56 98 ASP A O 1
ATOM 780 N N . VAL A 1 99 ? 2.893 1.957 -22.804 1.00 91.62 99 VAL A N 1
ATOM 781 C CA . VAL A 1 99 ? 3.485 1.204 -21.692 1.00 91.62 99 VAL A CA 1
ATOM 782 C C . VAL A 1 99 ? 3.546 -0.291 -22.003 1.00 91.62 99 VAL A C 1
ATOM 784 O O . VAL A 1 99 ? 4.567 -0.926 -21.750 1.00 91.62 99 VAL A O 1
ATOM 787 N N . GLU A 1 100 ? 2.487 -0.868 -22.571 1.00 90.88 100 GLU A N 1
ATOM 788 C CA . GLU A 1 100 ? 2.464 -2.278 -22.966 1.00 90.88 100 GLU A CA 1
ATOM 789 C C . GLU A 1 100 ? 3.511 -2.587 -24.048 1.00 90.88 100 GLU A C 1
ATOM 791 O O . GLU A 1 100 ? 4.223 -3.590 -23.944 1.00 90.88 100 GLU A O 1
ATOM 796 N N . ARG A 1 101 ? 3.647 -1.730 -25.069 1.00 92.62 101 ARG A N 1
ATOM 797 C CA . ARG A 1 101 ? 4.664 -1.886 -26.123 1.00 92.62 101 ARG A CA 1
ATOM 798 C C . ARG A 1 101 ? 6.079 -1.815 -25.553 1.00 92.62 101 ARG A C 1
ATOM 800 O O . ARG A 1 101 ? 6.884 -2.707 -25.827 1.00 92.62 101 ARG A O 1
ATOM 807 N N . ALA A 1 102 ? 6.366 -0.809 -24.729 1.00 91.88 102 ALA A N 1
ATOM 808 C CA . ALA A 1 102 ? 7.663 -0.654 -24.079 1.00 91.88 102 ALA A CA 1
ATOM 809 C C . ALA A 1 102 ? 7.970 -1.830 -23.137 1.00 91.88 102 ALA A C 1
ATOM 811 O O . ALA A 1 102 ? 9.072 -2.375 -23.152 1.00 91.88 102 ALA A O 1
ATOM 812 N N . TYR A 1 103 ? 6.978 -2.295 -22.376 1.00 91.38 103 TYR A N 1
ATOM 813 C CA . TYR A 1 103 ? 7.124 -3.443 -21.485 1.00 91.38 103 TYR A CA 1
ATOM 814 C C . TYR A 1 103 ? 7.482 -4.727 -22.247 1.00 91.38 103 TYR A C 1
ATOM 816 O O . TYR A 1 103 ? 8.370 -5.469 -21.826 1.00 91.38 103 TYR A O 1
ATOM 824 N N . ARG A 1 104 ? 6.862 -4.973 -23.409 1.00 91.56 104 ARG A N 1
ATOM 825 C CA . ARG A 1 104 ? 7.228 -6.108 -24.274 1.00 91.56 104 ARG A CA 1
ATOM 826 C C . ARG A 1 104 ? 8.655 -6.010 -24.801 1.00 91.56 104 ARG A C 1
ATOM 828 O O . ARG A 1 104 ? 9.323 -7.036 -24.882 1.00 91.56 104 ARG A O 1
ATOM 835 N N . PHE A 1 105 ? 9.125 -4.806 -25.125 1.00 90.75 105 PHE A N 1
ATOM 836 C CA . PHE A 1 105 ? 10.514 -4.590 -25.531 1.00 90.75 105 PHE A CA 1
ATOM 837 C C . PHE A 1 105 ? 11.490 -4.965 -24.408 1.00 90.75 105 PHE A C 1
ATOM 839 O O . PHE A 1 105 ? 12.449 -5.690 -24.657 1.00 90.75 105 PHE A O 1
ATOM 846 N N . VAL A 1 106 ? 11.209 -4.546 -23.167 1.00 90.12 106 VAL A N 1
ATOM 847 C CA . VAL A 1 106 ? 12.022 -4.912 -21.992 1.00 90.12 106 VAL A CA 1
ATOM 848 C C . VAL A 1 106 ? 12.089 -6.429 -21.811 1.00 90.12 106 VAL A C 1
ATOM 850 O O . VAL A 1 106 ? 13.167 -6.975 -21.604 1.00 90.12 106 VAL A O 1
ATOM 853 N N . LEU A 1 107 ? 10.955 -7.126 -21.931 1.00 89.00 107 LEU A N 1
ATOM 854 C CA . LEU A 1 107 ? 10.906 -8.586 -21.795 1.00 89.00 107 LEU A CA 1
ATOM 855 C C . LEU A 1 107 ? 11.632 -9.343 -22.916 1.00 89.00 107 LEU A C 1
ATOM 857 O O . LEU A 1 107 ? 12.002 -10.497 -22.716 1.00 89.00 107 LEU A O 1
ATOM 861 N N . ALA A 1 108 ? 11.800 -8.728 -24.086 1.00 88.81 108 ALA A N 1
ATOM 862 C CA . ALA A 1 108 ? 12.517 -9.324 -25.207 1.00 88.81 108 ALA A CA 1
ATOM 863 C C . ALA A 1 108 ? 14.045 -9.185 -25.083 1.00 88.81 108 ALA A C 1
ATOM 865 O O . ALA A 1 108 ? 14.766 -9.832 -25.841 1.00 88.81 108 ALA A O 1
ATOM 866 N N . ASP A 1 109 ? 14.547 -8.361 -24.156 1.00 88.62 109 ASP A N 1
ATOM 867 C CA . ASP A 1 109 ? 15.980 -8.186 -23.926 1.00 88.62 109 ASP A CA 1
ATOM 868 C C . ASP A 1 109 ? 16.569 -9.404 -23.182 1.00 88.62 109 ASP A C 1
ATOM 870 O O . ASP A 1 109 ? 16.212 -9.642 -22.025 1.00 88.62 109 ASP A O 1
ATOM 874 N N . PRO A 1 110 ? 17.515 -10.159 -23.778 1.00 85.56 110 PRO A N 1
ATOM 875 C CA . PRO A 1 110 ? 18.142 -11.310 -23.124 1.00 85.56 110 PRO A CA 1
ATOM 876 C C . PRO A 1 110 ? 18.896 -10.967 -21.831 1.00 85.56 110 PRO A C 1
ATOM 878 O O . PRO A 1 110 ? 19.108 -11.842 -20.989 1.00 85.56 110 PRO A O 1
ATOM 881 N N . ALA A 1 111 ? 19.328 -9.713 -21.664 1.00 84.06 111 ALA A N 1
ATOM 882 C CA . ALA A 1 111 ? 19.994 -9.249 -20.452 1.00 84.06 111 ALA A CA 1
ATOM 883 C C . ALA A 1 111 ? 19.005 -8.948 -19.312 1.00 84.06 111 ALA A C 1
ATOM 885 O O . ALA A 1 111 ? 19.418 -8.870 -18.149 1.00 84.06 111 ALA A O 1
ATOM 886 N N . PHE A 1 112 ? 17.708 -8.799 -19.608 1.00 83.56 112 PHE A N 1
ATOM 887 C CA . PHE A 1 112 ? 16.688 -8.551 -18.597 1.00 83.56 112 PHE A CA 1
ATOM 888 C C . PHE A 1 112 ? 16.387 -9.831 -17.811 1.00 83.56 112 PHE A C 1
ATOM 890 O O . PHE A 1 112 ? 15.635 -10.711 -18.228 1.00 83.56 112 PHE A O 1
ATOM 897 N N . ARG A 1 113 ? 16.973 -9.934 -16.617 1.00 77.50 113 ARG A N 1
ATOM 898 C CA . ARG A 1 113 ? 16.680 -11.026 -15.686 1.00 77.50 113 ARG A CA 1
ATOM 899 C C . ARG A 1 113 ? 15.373 -10.734 -14.961 1.00 77.50 113 ARG A C 1
ATOM 901 O O . ARG A 1 113 ? 15.349 -9.967 -14.000 1.00 77.50 113 ARG A O 1
ATOM 908 N N . VAL A 1 114 ? 14.291 -11.371 -15.403 1.00 64.62 114 VAL A N 1
ATOM 909 C CA . VAL A 1 114 ? 13.044 -11.406 -14.633 1.00 64.62 114 VAL A CA 1
ATOM 910 C C . VAL A 1 114 ? 13.351 -12.120 -13.317 1.00 64.62 114 VAL A C 1
ATOM 912 O O . VAL A 1 114 ? 13.665 -13.307 -13.314 1.00 64.62 114 VAL A O 1
ATOM 915 N N . GLY A 1 115 ? 13.319 -11.383 -12.208 1.00 71.56 115 GLY A N 1
ATOM 916 C CA . GLY A 1 115 ? 13.394 -11.967 -10.871 1.00 71.56 115 GLY A CA 1
ATOM 917 C C . GLY A 1 115 ? 12.089 -12.689 -10.528 1.00 71.56 115 GLY A C 1
ATOM 918 O O . GLY A 1 115 ? 11.572 -13.498 -11.297 1.00 71.56 115 GLY A O 1
ATOM 919 N N . THR A 1 116 ? 11.504 -12.366 -9.379 1.00 60.75 116 THR A N 1
ATOM 920 C CA . THR A 1 116 ? 10.185 -12.887 -9.006 1.00 60.75 116 THR A CA 1
ATOM 921 C C . THR A 1 116 ? 9.123 -12.343 -9.961 1.00 60.75 116 THR A C 1
ATOM 923 O O . THR A 1 116 ? 8.801 -11.153 -9.931 1.00 60.75 116 THR A O 1
ATOM 926 N N . ARG A 1 117 ? 8.572 -13.205 -10.823 1.00 62.81 117 ARG A N 1
ATOM 927 C CA . ARG A 1 117 ? 7.398 -12.864 -11.630 1.00 62.81 117 ARG A CA 1
ATOM 928 C C . ARG A 1 117 ? 6.215 -12.685 -10.673 1.00 62.81 117 ARG A C 1
ATOM 930 O O . ARG A 1 117 ? 5.960 -13.600 -9.896 1.00 62.81 117 ARG A O 1
ATOM 937 N N . PRO A 1 118 ? 5.519 -11.538 -10.678 1.00 61.44 118 PRO A N 1
ATOM 938 C CA . PRO A 1 118 ? 4.360 -11.371 -9.815 1.00 61.44 118 PRO A CA 1
ATOM 939 C C . PRO A 1 118 ? 3.276 -12.381 -10.185 1.00 61.44 118 PRO A C 1
ATOM 941 O O . PRO A 1 118 ? 3.059 -12.652 -11.369 1.00 61.44 118 PRO A O 1
ATOM 944 N N . ASP A 1 119 ? 2.606 -12.927 -9.175 1.00 56.16 119 ASP A N 1
ATOM 945 C CA . ASP A 1 119 ? 1.467 -13.809 -9.388 1.00 56.16 119 ASP A CA 1
ATOM 946 C C . ASP A 1 119 ? 0.306 -13.005 -9.992 1.00 56.16 119 ASP A C 1
ATOM 948 O O . ASP A 1 119 ? -0.183 -12.039 -9.401 1.00 56.16 119 ASP A O 1
ATOM 952 N N . GLY A 1 120 ? -0.133 -13.409 -11.187 1.00 68.75 120 GLY A N 1
ATOM 953 C CA . GLY A 1 120 ? -1.252 -12.795 -11.903 1.00 68.75 120 GLY A CA 1
ATOM 954 C C . GLY A 1 120 ? -0.870 -11.714 -12.929 1.00 68.75 120 GLY A C 1
ATOM 955 O O . GLY A 1 120 ? 0.307 -11.440 -13.177 1.00 68.75 120 GLY A O 1
ATOM 956 N N . PRO A 1 121 ? -1.875 -11.123 -13.604 1.00 76.88 121 PRO A N 1
ATOM 957 C CA . PRO A 1 121 ? -1.649 -10.100 -14.617 1.00 76.88 121 PRO A CA 1
ATOM 958 C C . PRO A 1 121 ? -1.108 -8.812 -13.986 1.00 76.88 121 PRO A C 1
ATOM 960 O O . PRO A 1 121 ? -1.665 -8.290 -13.021 1.00 76.88 121 PRO A O 1
ATOM 963 N N . LEU A 1 122 ? -0.036 -8.266 -14.564 1.00 84.06 122 LEU A N 1
ATOM 964 C CA . LEU A 1 122 ? 0.505 -6.977 -14.139 1.00 84.06 122 LEU A CA 1
ATOM 965 C C . LEU A 1 122 ? -0.415 -5.835 -14.547 1.00 84.06 122 LEU A C 1
ATOM 967 O O . LEU A 1 122 ? -0.880 -5.769 -15.689 1.00 84.06 122 LEU A O 1
ATOM 971 N N . THR A 1 123 ? -0.596 -4.893 -13.630 1.00 87.75 123 THR A N 1
ATOM 972 C CA . THR A 1 123 ? -1.281 -3.639 -13.920 1.00 87.75 123 THR A CA 1
ATOM 973 C C . THR A 1 123 ? -0.440 -2.738 -14.827 1.00 87.75 123 THR A C 1
ATOM 975 O O . THR A 1 123 ? 0.781 -2.895 -14.921 1.00 87.75 123 THR A O 1
ATOM 978 N N . VAL A 1 124 ? -1.080 -1.757 -15.475 1.00 88.44 124 VAL A N 1
ATOM 979 C CA . VAL A 1 124 ? -0.390 -0.768 -16.326 1.0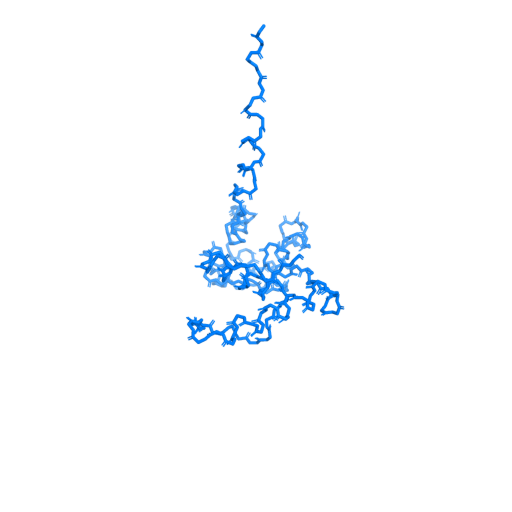0 88.44 124 VAL A CA 1
ATOM 980 C C . VAL A 1 124 ? 0.696 -0.031 -15.533 1.00 88.44 124 VAL A C 1
ATOM 982 O O . VAL A 1 124 ? 1.820 0.099 -16.009 1.00 88.44 124 VAL A O 1
ATOM 985 N N . ASN A 1 125 ? 0.415 0.357 -14.286 1.00 86.25 125 ASN A N 1
ATOM 986 C CA . ASN A 1 125 ? 1.392 1.045 -13.435 1.00 86.25 125 ASN A CA 1
ATOM 987 C C . ASN A 1 125 ? 2.598 0.161 -13.087 1.00 86.25 125 ASN A C 1
ATOM 989 O O . ASN A 1 125 ? 3.731 0.635 -13.091 1.00 86.25 125 ASN A O 1
ATOM 993 N N . ALA A 1 126 ? 2.381 -1.132 -12.828 1.00 86.88 126 ALA A N 1
ATOM 994 C CA . ALA A 1 126 ? 3.478 -2.060 -12.562 1.00 86.88 126 ALA A CA 1
ATOM 995 C C . ALA A 1 126 ? 4.369 -2.258 -13.800 1.00 86.88 126 ALA A C 1
ATOM 997 O O . ALA A 1 126 ? 5.594 -2.280 -13.684 1.00 86.88 126 ALA A O 1
ATOM 998 N N . LYS A 1 127 ? 3.764 -2.359 -14.990 1.00 90.56 127 LYS A N 1
ATOM 999 C CA . LYS A 1 127 ? 4.501 -2.436 -16.260 1.00 90.56 127 LYS A CA 1
ATOM 1000 C C . LYS A 1 127 ? 5.315 -1.170 -16.510 1.00 90.56 127 LYS A C 1
ATOM 1002 O O . LYS A 1 127 ? 6.497 -1.276 -16.821 1.00 90.56 127 LYS A O 1
ATOM 1007 N N . ARG A 1 128 ? 4.716 0.009 -16.300 1.00 90.62 128 ARG A N 1
ATOM 1008 C CA . ARG A 1 128 ? 5.405 1.302 -16.420 1.00 90.62 128 ARG A CA 1
ATOM 1009 C C . ARG A 1 128 ? 6.618 1.374 -15.506 1.00 90.62 128 ARG A C 1
ATOM 1011 O O . ARG A 1 128 ? 7.702 1.682 -15.978 1.00 90.62 128 ARG A O 1
ATOM 1018 N N . PHE A 1 129 ? 6.455 1.007 -14.237 1.00 89.19 129 PHE A N 1
ATOM 1019 C CA . PHE A 1 129 ? 7.561 0.994 -13.284 1.00 89.19 129 PHE A CA 1
ATOM 1020 C C . PHE A 1 129 ? 8.733 0.125 -13.768 1.00 89.19 129 PHE A C 1
ATOM 1022 O O . PHE A 1 129 ? 9.887 0.536 -13.687 1.00 89.19 129 PHE A O 1
ATOM 1029 N N . ILE A 1 130 ? 8.455 -1.063 -14.318 1.00 89.75 130 ILE A N 1
ATOM 1030 C CA . ILE A 1 130 ? 9.500 -1.933 -14.880 1.00 89.75 130 ILE A CA 1
ATOM 1031 C C . ILE A 1 130 ? 10.204 -1.259 -16.065 1.00 89.75 130 ILE A C 1
ATOM 1033 O O . ILE A 1 130 ? 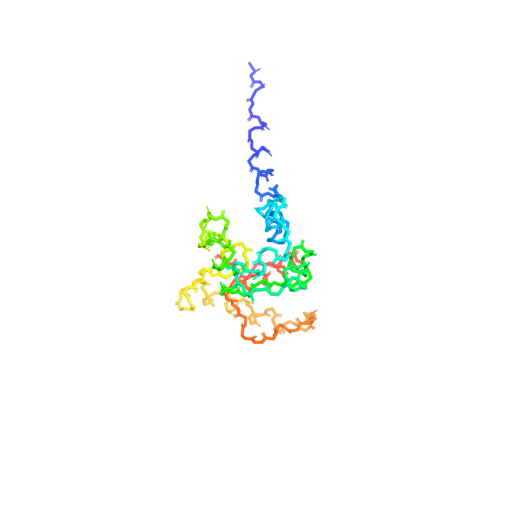11.431 -1.313 -16.146 1.00 89.75 130 ILE A O 1
ATOM 1037 N N . VAL A 1 131 ? 9.446 -0.618 -16.959 1.00 90.88 131 VAL A N 1
ATOM 1038 C CA . VAL A 1 131 ? 9.992 0.118 -18.109 1.00 90.88 131 VAL A CA 1
ATOM 1039 C C . VAL A 1 131 ? 10.896 1.259 -17.650 1.00 90.88 131 VAL A C 1
ATOM 1041 O O . VAL A 1 131 ? 12.050 1.304 -18.057 1.00 90.88 131 VAL A O 1
ATOM 1044 N N . GLU A 1 132 ? 10.429 2.119 -16.746 1.00 89.81 132 GLU A N 1
ATOM 1045 C CA . GLU A 1 132 ? 11.205 3.250 -16.217 1.00 89.81 132 GLU A CA 1
ATOM 1046 C C . GLU A 1 132 ? 12.488 2.791 -15.510 1.00 89.81 132 GLU A C 1
ATOM 1048 O O . GLU A 1 132 ? 13.549 3.404 -15.643 1.00 89.81 132 GLU A O 1
ATOM 1053 N N . MET A 1 133 ? 12.416 1.692 -14.755 1.00 89.25 133 MET A N 1
ATOM 1054 C CA . MET A 1 133 ? 13.597 1.114 -14.117 1.00 89.25 133 MET A CA 1
ATOM 1055 C C . MET A 1 133 ? 14.593 0.601 -15.159 1.00 89.25 133 MET A C 1
ATOM 1057 O O . MET A 1 133 ? 15.787 0.875 -15.048 1.00 89.25 133 MET A O 1
ATOM 1061 N N . TYR A 1 134 ? 14.122 -0.093 -16.196 1.00 90.56 134 TYR A N 1
ATOM 1062 C CA . TYR A 1 134 ? 14.971 -0.546 -17.297 1.00 90.56 134 TYR A CA 1
ATOM 1063 C C . TYR A 1 134 ? 15.622 0.628 -18.046 1.00 90.56 134 TYR A C 1
ATOM 1065 O O . TYR A 1 134 ? 16.825 0.591 -18.310 1.00 90.56 134 TYR A O 1
ATOM 1073 N N . GLU A 1 135 ? 14.873 1.690 -18.345 1.00 90.69 135 GLU A N 1
ATOM 1074 C CA . GLU A 1 135 ? 15.395 2.922 -18.951 1.00 90.69 135 GLU A CA 1
ATOM 1075 C C . GLU A 1 135 ? 16.511 3.537 -18.102 1.00 90.69 135 GLU A C 1
ATOM 1077 O O . GLU A 1 135 ? 17.591 3.818 -18.618 1.00 90.69 135 GLU A O 1
ATOM 1082 N N . LYS A 1 136 ? 16.306 3.664 -16.783 1.00 88.12 136 LYS A N 1
ATOM 1083 C CA . LYS A 1 136 ? 17.323 4.192 -15.857 1.00 88.12 136 LYS A CA 1
ATOM 1084 C C . LYS A 1 136 ? 18.603 3.358 -15.841 1.00 88.12 136 LYS A C 1
ATOM 1086 O O . LYS A 1 136 ? 19.690 3.925 -15.809 1.00 88.12 136 LYS A O 1
ATOM 1091 N N . PHE A 1 137 ? 18.488 2.031 -15.862 1.00 86.31 137 PHE A N 1
ATOM 1092 C CA . PHE A 1 137 ? 19.652 1.140 -15.830 1.00 86.31 137 PHE A CA 1
ATOM 1093 C C . PHE A 1 137 ? 20.380 1.033 -17.174 1.00 86.31 137 PHE A C 1
ATOM 1095 O O . PHE A 1 137 ? 21.582 0.778 -17.189 1.00 86.31 137 PHE A O 1
ATOM 1102 N N . THR A 1 138 ? 19.677 1.212 -18.293 1.00 88.56 138 THR A N 1
ATOM 1103 C CA . THR A 1 138 ? 20.253 1.063 -19.642 1.00 88.56 138 THR A CA 1
ATOM 1104 C C . THR A 1 138 ? 20.559 2.388 -20.338 1.00 88.56 138 THR A C 1
ATOM 1106 O O . THR A 1 138 ? 21.221 2.387 -21.373 1.00 88.56 138 THR A O 1
ATOM 1109 N N . GLY A 1 139 ? 20.064 3.510 -19.810 1.00 87.50 139 GLY A N 1
ATOM 1110 C CA . GLY A 1 139 ? 20.118 4.827 -20.448 1.00 87.50 139 GLY A CA 1
ATOM 1111 C C . GLY A 1 139 ? 19.198 4.975 -21.668 1.00 87.50 139 GLY A C 1
ATOM 1112 O O . GLY A 1 139 ? 19.249 6.000 -22.346 1.00 87.50 139 GLY A O 1
ATOM 1113 N N . LYS A 1 140 ? 18.373 3.966 -21.984 1.00 85.56 140 LYS A N 1
ATOM 1114 C CA . LYS A 1 140 ? 17.437 3.996 -23.119 1.00 85.56 140 LYS A CA 1
ATOM 1115 C C . LYS A 1 140 ? 16.179 4.798 -22.771 1.00 85.56 140 LYS A C 1
ATOM 1117 O O . LYS A 1 140 ? 15.829 4.930 -21.606 1.00 85.56 140 LYS A O 1
ATOM 1122 N N . ARG A 1 141 ? 15.481 5.295 -23.797 1.00 87.38 141 ARG A N 1
ATOM 1123 C CA . ARG A 1 141 ? 14.161 5.943 -23.706 1.00 87.38 141 ARG A CA 1
ATOM 1124 C C . ARG A 1 141 ? 13.186 5.178 -24.601 1.00 87.38 141 ARG A C 1
ATOM 1126 O O . ARG A 1 141 ? 13.402 5.087 -25.805 1.00 87.38 141 ARG A O 1
ATOM 1133 N N . LEU A 1 142 ? 12.171 4.586 -23.993 1.00 82.06 142 LEU A N 1
ATOM 1134 C CA . LEU A 1 142 ? 11.135 3.735 -24.574 1.00 82.06 142 LEU A CA 1
ATOM 1135 C C . LEU A 1 142 ? 9.743 4.369 -24.444 1.00 82.06 142 LEU A C 1
ATOM 1137 O O . LEU A 1 142 ? 8.906 4.141 -25.314 1.00 82.06 142 LEU A O 1
ATOM 1141 N N . LEU A 1 143 ? 9.497 5.157 -23.393 1.00 81.38 143 LEU A N 1
ATOM 1142 C CA . LEU A 1 143 ? 8.315 6.014 -23.276 1.00 81.38 143 LEU A CA 1
ATOM 1143 C C . LEU A 1 143 ? 8.625 7.400 -23.871 1.00 81.38 143 LEU A C 1
ATOM 1145 O O . LEU A 1 143 ? 9.688 7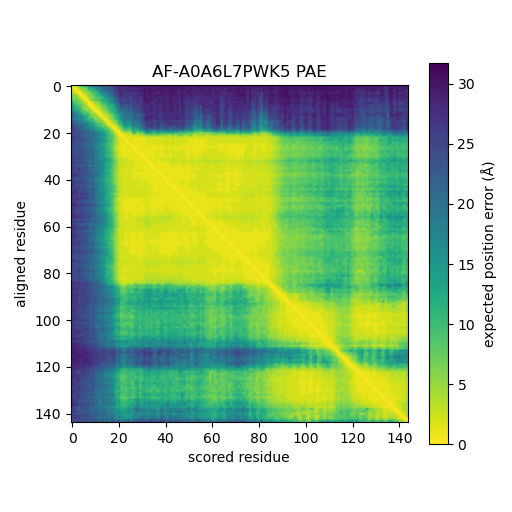.975 -23.602 1.00 81.38 143 LEU A O 1
ATOM 1149 N N . GLN A 1 144 ? 7.716 7.907 -24.711 1.00 64.69 144 GLN A N 1
ATOM 1150 C CA . GLN A 1 144 ? 7.794 9.228 -25.349 1.00 64.69 144 GLN A CA 1
ATOM 1151 C C . GLN A 1 144 ? 6.769 10.185 -24.759 1.00 64.69 144 GLN A C 1
ATOM 1153 O O . GLN A 1 144 ? 5.633 9.733 -24.502 1.00 64.69 144 GLN A O 1
#

Secondary structure (DSSP, 8-state):
-----SSSHHHHTTTTSS----HHHHHHHHHTT--HHHHHHHH---HHHHHHHHTTSSPPPHHHHHHHHHHHT--HHHHHHHTT-SPPPPTTSHHHHHHHHHHHHHHH-TT----SPPSSPPPHHHHHHHHHHHHHHH------